Protein AF-A0A1G0FG51-F1 (afdb_monomer)

Mean predicted aligned error: 13.26 Å

Structure (mmCIF, N/CA/C/O backbone):
data_AF-A0A1G0FG51-F1
#
_entry.id   AF-A0A1G0FG51-F1
#
loop_
_atom_site.group_PDB
_atom_site.id
_atom_site.type_symbol
_atom_site.label_atom_id
_atom_site.label_alt_id
_atom_site.label_comp_id
_atom_site.label_asym_id
_atom_site.label_entity_id
_atom_site.label_seq_id
_atom_site.pdbx_PDB_ins_code
_atom_site.Cartn_x
_atom_site.Cartn_y
_atom_site.Cartn_z
_atom_site.occupancy
_atom_site.B_iso_or_equiv
_atom_site.auth_seq_id
_atom_site.auth_comp_id
_atom_site.auth_asym_id
_atom_site.auth_atom_id
_atom_site.pdbx_PDB_model_num
ATOM 1 N N . MET A 1 1 ? -43.368 12.945 64.944 1.00 67.56 1 MET A N 1
ATOM 2 C CA . MET A 1 1 ? -42.843 14.018 64.067 1.00 67.56 1 MET A CA 1
ATOM 3 C C . MET A 1 1 ? -41.364 13.856 63.717 1.00 67.56 1 MET A C 1
ATOM 5 O O . MET A 1 1 ? -41.070 13.795 62.534 1.00 67.56 1 MET A O 1
ATOM 9 N N . LEU A 1 2 ? -40.430 13.750 64.673 1.00 75.81 2 LEU A N 1
ATOM 10 C CA . LEU A 1 2 ? -38.983 13.704 64.367 1.00 75.81 2 LEU A CA 1
ATOM 11 C C . LEU A 1 2 ? -38.540 12.428 63.614 1.00 75.81 2 LEU A C 1
ATOM 13 O O . LEU A 1 2 ? -37.833 12.517 62.616 1.00 75.81 2 LEU A O 1
ATOM 17 N N . LEU A 1 3 ? -39.034 11.257 64.034 1.00 77.62 3 LEU A N 1
ATOM 18 C CA . LEU A 1 3 ? -38.736 9.967 63.392 1.00 77.62 3 LEU A CA 1
ATOM 19 C C . LEU A 1 3 ? -39.340 9.852 61.980 1.00 77.62 3 LEU A C 1
ATOM 21 O O . LEU A 1 3 ? -38.734 9.292 61.075 1.00 77.62 3 LEU A O 1
ATOM 25 N N . GLU A 1 4 ? -40.518 10.438 61.782 1.00 81.19 4 GLU A N 1
ATOM 26 C CA . GLU A 1 4 ? -41.213 10.450 60.493 1.00 81.19 4 GLU A CA 1
ATOM 27 C C . GLU A 1 4 ? -40.501 11.347 59.470 1.00 81.19 4 GLU A C 1
ATOM 29 O O . GLU A 1 4 ? -40.389 10.989 58.300 1.00 81.19 4 GLU A O 1
ATOM 34 N N . ASN A 1 5 ? -39.950 12.481 59.915 1.00 79.12 5 ASN A N 1
ATOM 35 C CA . ASN A 1 5 ? -39.127 13.345 59.067 1.00 79.12 5 ASN A CA 1
ATOM 36 C C . ASN A 1 5 ? -37.790 12.687 58.702 1.00 79.12 5 ASN A C 1
ATOM 38 O O . ASN A 1 5 ? -37.367 12.758 57.552 1.00 79.12 5 ASN A O 1
ATOM 42 N N . PHE A 1 6 ? -37.149 12.004 59.654 1.00 80.00 6 PHE A N 1
ATOM 43 C CA . PHE A 1 6 ? -35.914 11.259 59.400 1.00 80.00 6 PHE A CA 1
ATOM 44 C C . PHE A 1 6 ? -36.134 10.103 58.410 1.00 80.00 6 PHE A C 1
ATOM 46 O O . PHE A 1 6 ? -35.362 9.944 57.467 1.00 80.00 6 PHE A O 1
ATOM 53 N N . SER A 1 7 ? -37.237 9.361 58.560 1.00 85.19 7 SER A N 1
ATOM 54 C CA . SER A 1 7 ? -37.618 8.291 57.631 1.00 85.19 7 SER A CA 1
ATOM 55 C C . SER A 1 7 ? -37.873 8.816 56.215 1.00 85.19 7 SER A C 1
ATOM 57 O O . SER A 1 7 ? -37.385 8.223 55.261 1.00 85.19 7 SER A O 1
ATOM 59 N N . LYS A 1 8 ? -38.569 9.953 56.062 1.00 85.19 8 LYS A N 1
ATOM 60 C CA . LYS A 1 8 ? -38.773 10.599 54.749 1.00 85.19 8 LYS A CA 1
ATOM 61 C C . LYS A 1 8 ? -37.457 11.050 54.110 1.00 85.19 8 LYS A C 1
ATOM 63 O O . LYS A 1 8 ? -37.312 10.996 52.891 1.00 85.19 8 LYS A O 1
ATOM 68 N N . HIS A 1 9 ? -36.497 11.500 54.918 1.00 82.06 9 HIS A N 1
ATOM 69 C CA . HIS A 1 9 ? -35.194 11.937 54.421 1.00 82.06 9 HIS A CA 1
ATOM 70 C C . HIS A 1 9 ? -34.330 10.761 53.945 1.00 82.06 9 HIS A C 1
ATOM 72 O O . HIS A 1 9 ? -33.711 10.857 52.887 1.00 82.06 9 HIS A O 1
ATOM 78 N N . LEU A 1 10 ? -34.344 9.634 54.668 1.00 85.56 10 LEU A N 1
ATOM 79 C CA . LEU A 1 10 ? -33.695 8.390 54.239 1.00 85.56 10 LEU A CA 1
ATOM 80 C C . LEU A 1 10 ? -34.314 7.825 52.955 1.00 85.56 10 LEU A C 1
ATOM 82 O O . LEU A 1 10 ? -33.571 7.432 52.058 1.00 85.56 10 LEU A O 1
ATOM 86 N N . ASP A 1 11 ? -35.642 7.852 52.828 1.00 88.62 11 ASP A N 1
ATOM 87 C CA . ASP A 1 11 ? -36.337 7.420 51.607 1.00 88.62 11 ASP A CA 1
ATOM 88 C C . ASP A 1 11 ? -35.970 8.298 50.402 1.00 88.62 11 ASP A C 1
ATOM 90 O O . ASP A 1 11 ? -35.662 7.799 49.319 1.00 88.62 11 ASP A O 1
ATOM 94 N N . SER A 1 12 ? -35.926 9.620 50.599 1.00 87.94 12 SER A N 1
ATOM 95 C CA . SER A 1 12 ? -35.500 10.579 49.573 1.00 87.94 12 SER A CA 1
ATOM 96 C C . SER A 1 12 ? -34.042 10.364 49.153 1.00 87.94 12 SER A C 1
ATOM 98 O O . SER A 1 12 ? -33.724 10.339 47.962 1.00 87.94 12 SER A O 1
ATOM 100 N N . MET A 1 13 ? -33.145 10.138 50.118 1.00 87.00 13 MET A N 1
ATOM 101 C CA . MET A 1 13 ? -31.733 9.875 49.848 1.00 87.00 13 MET A CA 1
ATOM 102 C C . MET A 1 13 ? -31.537 8.540 49.118 1.00 87.00 13 MET A C 1
ATOM 104 O O . MET A 1 13 ? -30.778 8.493 48.152 1.00 87.00 13 MET A O 1
ATOM 108 N N . GLY A 1 14 ? -32.263 7.487 49.509 1.00 87.94 14 GLY A N 1
ATOM 109 C CA . GLY A 1 14 ? -32.263 6.193 48.822 1.00 87.94 14 GLY A CA 1
ATOM 110 C C . GLY A 1 14 ? -32.804 6.282 47.392 1.00 87.94 14 GLY A C 1
ATOM 111 O O . GLY A 1 14 ? -32.204 5.734 46.465 1.00 87.94 14 GLY A O 1
ATOM 112 N N . GLY A 1 15 ? -33.881 7.045 47.185 1.00 90.12 15 GLY A N 1
ATOM 113 C CA . GLY A 1 15 ? -34.432 7.336 45.860 1.00 90.12 15 GLY A CA 1
ATOM 114 C C . GLY A 1 15 ? -33.445 8.084 44.961 1.00 90.12 15 GLY A C 1
ATOM 115 O O . GLY A 1 15 ? -33.228 7.683 43.815 1.00 90.12 15 GLY A O 1
ATOM 116 N N . ASN A 1 16 ? -32.783 9.114 45.494 1.00 88.31 16 ASN A N 1
ATOM 117 C CA . ASN A 1 16 ? -31.764 9.875 44.770 1.00 88.31 16 ASN A CA 1
ATOM 118 C C . ASN A 1 16 ? -30.522 9.034 44.445 1.00 88.31 16 ASN A C 1
ATOM 120 O O . ASN A 1 16 ? -30.003 9.132 43.335 1.00 88.31 16 ASN A O 1
ATOM 124 N N . TYR A 1 17 ? -30.066 8.177 45.361 1.00 89.06 17 TYR A N 1
ATOM 125 C CA . TYR A 1 17 ? -28.926 7.286 45.115 1.00 89.06 17 TYR A CA 1
ATOM 126 C C . TYR A 1 17 ? -29.239 6.255 44.022 1.00 89.06 17 TYR A C 1
ATOM 128 O O . TYR A 1 17 ? -28.413 5.995 43.151 1.00 89.06 17 TYR A O 1
ATOM 136 N N . ASN A 1 18 ? -30.462 5.716 44.013 1.00 91.25 18 ASN A N 1
ATOM 137 C CA . ASN A 1 18 ? -30.928 4.804 42.969 1.00 91.25 18 ASN A CA 1
ATOM 138 C C . ASN A 1 18 ? -31.048 5.517 41.608 1.00 91.25 18 ASN A C 1
ATOM 140 O O . ASN A 1 18 ? -30.648 4.980 40.576 1.00 91.25 18 ASN A O 1
ATOM 144 N N . ALA A 1 19 ? -31.540 6.760 41.595 1.00 92.31 19 ALA A N 1
ATOM 145 C CA . ALA A 1 19 ? -31.578 7.579 40.386 1.00 92.31 19 ALA A CA 1
ATOM 146 C C . ALA A 1 19 ? -30.167 7.884 39.848 1.00 92.31 19 ALA A C 1
ATOM 148 O O . ALA A 1 19 ? -29.950 7.809 38.636 1.00 92.31 19 ALA A O 1
ATOM 149 N N . LEU A 1 20 ? -29.208 8.170 40.735 1.00 93.56 20 LEU A N 1
ATOM 150 C CA . LEU A 1 20 ? -27.807 8.394 40.379 1.00 93.56 20 LEU A CA 1
ATOM 151 C C . LEU A 1 20 ? -27.165 7.129 39.798 1.00 93.56 20 LEU A C 1
ATOM 153 O O . LEU A 1 20 ? -26.598 7.193 38.712 1.00 93.56 20 LEU A O 1
ATOM 157 N N . MET A 1 21 ? -27.343 5.973 40.445 1.00 93.88 21 MET A N 1
ATOM 158 C CA . MET A 1 21 ? -26.841 4.689 39.940 1.00 93.88 21 MET A CA 1
ATOM 159 C C . MET A 1 21 ? -27.402 4.348 38.560 1.00 93.88 21 MET A C 1
ATOM 161 O O . MET A 1 21 ? -26.644 4.021 37.652 1.00 93.88 21 MET A O 1
ATOM 165 N N . LYS A 1 22 ? -28.714 4.515 38.351 1.00 94.19 22 LYS A N 1
ATOM 166 C CA . LYS A 1 22 ? -29.336 4.302 37.033 1.00 94.19 22 LYS A CA 1
ATOM 167 C C . LYS A 1 22 ? -28.801 5.251 35.966 1.00 94.19 22 LYS A C 1
ATOM 169 O O . LYS A 1 22 ? -28.745 4.897 34.789 1.00 94.19 22 LYS A O 1
ATOM 174 N 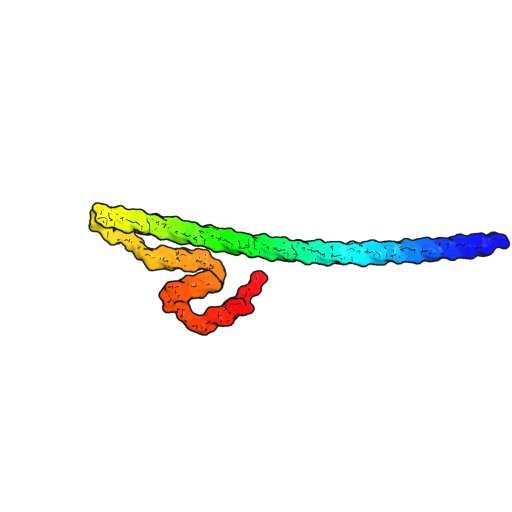N . ARG A 1 23 ? -28.463 6.485 36.342 1.00 93.38 23 ARG A N 1
ATOM 175 C CA . ARG A 1 23 ? -27.869 7.461 35.425 1.00 93.38 23 ARG A CA 1
ATOM 176 C C . ARG A 1 23 ? -26.442 7.062 35.056 1.00 93.38 23 ARG A C 1
ATOM 178 O O . ARG A 1 23 ? -26.095 7.126 33.881 1.00 93.38 23 ARG A O 1
ATOM 185 N N . ASP A 1 24 ? -25.646 6.642 36.031 1.00 90.38 24 ASP A N 1
ATOM 186 C CA . ASP A 1 24 ? -24.258 6.238 35.810 1.00 90.38 24 ASP A CA 1
ATOM 187 C C . ASP A 1 24 ? -24.189 4.946 34.978 1.00 90.38 24 ASP A C 1
ATOM 189 O O . ASP A 1 24 ? -23.407 4.868 34.035 1.00 90.38 24 ASP A O 1
ATOM 193 N N . GLU A 1 25 ? -25.093 3.989 35.213 1.00 94.12 25 GLU A N 1
ATOM 194 C CA . GLU A 1 25 ? -25.247 2.786 34.384 1.00 94.12 25 GLU A CA 1
ATOM 195 C C . GLU A 1 25 ? -25.568 3.141 32.922 1.00 94.12 25 GLU A C 1
ATOM 197 O O . GLU A 1 25 ? -24.916 2.654 31.996 1.00 94.12 25 GLU A O 1
ATOM 202 N N . LYS A 1 26 ? -26.514 4.063 32.697 1.00 94.31 26 LYS A N 1
ATOM 203 C CA . LYS A 1 26 ? -26.835 4.562 31.349 1.00 94.31 26 LYS A CA 1
ATOM 204 C C . LYS A 1 26 ? -25.655 5.275 30.694 1.00 94.31 26 LYS A C 1
ATOM 206 O O . LYS A 1 26 ? -25.449 5.116 29.493 1.00 94.31 26 LYS A O 1
ATOM 211 N N . MET A 1 27 ? -24.890 6.057 31.456 1.00 95.12 27 MET A N 1
ATOM 212 C CA . MET A 1 27 ? -23.708 6.748 30.942 1.00 95.12 27 MET A CA 1
ATOM 213 C C . MET A 1 27 ? -22.632 5.745 30.517 1.00 95.12 27 MET A C 1
ATOM 215 O O . MET A 1 27 ? -22.094 5.870 29.420 1.00 95.12 27 MET A O 1
ATOM 219 N N . LEU A 1 28 ? -22.353 4.731 31.339 1.00 95.25 28 LEU A N 1
ATOM 220 C CA . LEU A 1 28 ? -21.379 3.685 31.024 1.00 95.25 28 LEU A CA 1
ATOM 221 C C . LEU A 1 28 ? -21.804 2.860 29.806 1.00 95.25 28 LEU A C 1
ATOM 223 O O . LEU A 1 28 ? -20.981 2.604 28.927 1.00 95.25 28 LEU A O 1
ATOM 227 N N . ALA A 1 29 ? -23.088 2.509 29.703 1.00 95.31 29 ALA A N 1
ATOM 228 C CA . ALA A 1 29 ? -23.628 1.829 28.529 1.00 95.31 29 ALA A CA 1
ATOM 229 C C . ALA A 1 29 ? -23.478 2.685 27.258 1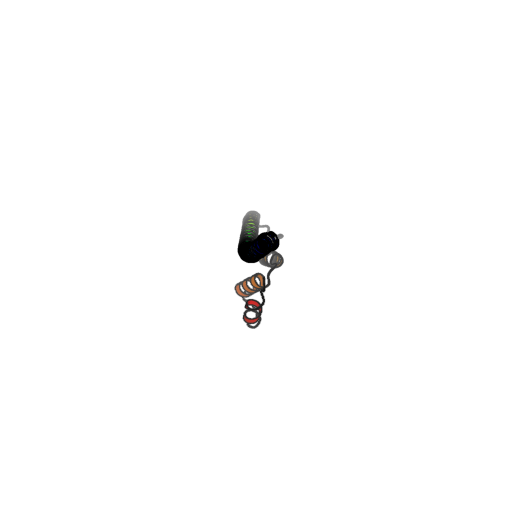.00 95.31 29 ALA A C 1
ATOM 231 O O . ALA A 1 29 ? -23.049 2.192 26.214 1.00 95.31 29 ALA A O 1
ATOM 232 N N . HIS A 1 30 ? -23.769 3.985 27.350 1.00 95.12 30 HIS A N 1
ATOM 233 C CA . HIS A 1 30 ? -23.614 4.908 26.229 1.00 95.12 30 HIS A CA 1
ATOM 234 C C . HIS A 1 30 ? -22.146 5.115 25.831 1.00 95.12 30 HIS A C 1
ATOM 236 O O . HIS A 1 30 ? -21.827 5.142 24.641 1.00 95.12 30 HIS A O 1
ATOM 242 N N . LEU A 1 31 ? -21.242 5.200 26.809 1.00 94.19 31 LEU A N 1
ATOM 243 C CA . LEU A 1 31 ? -19.805 5.307 26.575 1.00 94.19 31 LEU A CA 1
ATOM 244 C C . LEU A 1 31 ? -19.261 4.041 25.904 1.00 94.19 31 LEU A C 1
ATOM 246 O O . LEU A 1 31 ? -18.509 4.135 24.937 1.00 94.19 31 LEU A O 1
ATOM 250 N N . SER A 1 32 ? -19.683 2.863 26.372 1.00 94.38 32 SER A N 1
ATOM 251 C CA . SER A 1 32 ? -19.320 1.577 25.772 1.00 94.38 32 SER A CA 1
ATOM 252 C C . SER A 1 32 ? -19.809 1.476 24.325 1.00 94.38 32 SER A C 1
ATOM 254 O O . SER A 1 32 ? -19.020 1.162 23.435 1.00 94.38 32 SER A O 1
ATOM 256 N N . SER A 1 33 ? -21.071 1.836 24.067 1.00 95.44 33 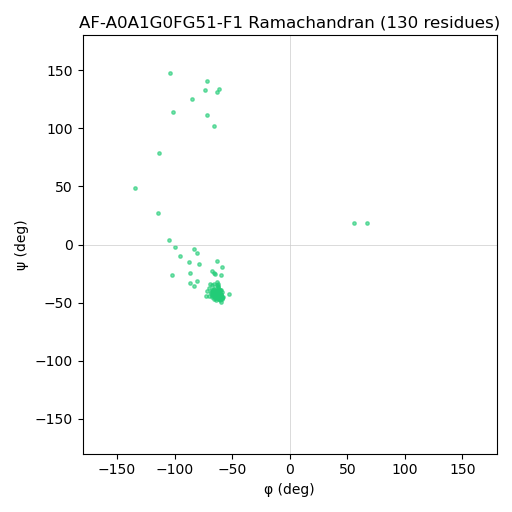SER A N 1
ATOM 257 C CA . SER A 1 33 ? -21.629 1.859 22.712 1.00 95.44 33 SER A CA 1
ATOM 258 C C . SER A 1 33 ? -20.873 2.824 21.800 1.00 95.44 33 SER A C 1
ATOM 260 O O . SER A 1 33 ? -20.537 2.463 20.678 1.00 95.44 33 SER A O 1
ATOM 262 N N . THR A 1 34 ? -20.580 4.033 22.278 1.00 93.62 34 THR A N 1
ATOM 263 C CA . THR A 1 34 ? -19.840 5.039 21.504 1.00 93.62 34 THR A CA 1
ATOM 264 C C . THR A 1 34 ? -18.420 4.568 21.197 1.00 93.62 34 THR A C 1
ATOM 266 O O . THR A 1 34 ? -17.957 4.711 20.070 1.00 93.62 34 THR A O 1
ATOM 269 N N . SER A 1 35 ? -17.742 3.954 22.171 1.00 93.00 35 SER A N 1
ATOM 270 C CA . SER A 1 35 ? -16.404 3.378 21.994 1.00 93.00 35 SER A CA 1
ATOM 271 C C . SER A 1 35 ? -16.390 2.257 20.949 1.00 93.00 35 SER A C 1
ATOM 273 O O . SER A 1 35 ? -15.489 2.193 20.108 1.00 93.00 35 SER A O 1
ATOM 275 N N . HIS A 1 36 ? -17.420 1.406 20.947 1.00 95.19 36 HIS A N 1
ATOM 276 C CA . HIS A 1 36 ? -17.563 0.343 19.957 1.00 95.19 36 HIS A CA 1
ATOM 277 C C . HIS A 1 36 ? -17.778 0.903 18.546 1.00 95.19 36 HIS A C 1
ATOM 279 O O . HIS A 1 36 ? -17.072 0.509 17.619 1.00 95.19 36 HIS A O 1
ATOM 285 N N . THR A 1 37 ? -18.681 1.877 18.394 1.00 94.50 37 THR A N 1
ATOM 286 C CA . THR A 1 37 ? -18.904 2.566 17.115 1.00 94.50 37 THR A CA 1
ATOM 287 C C . THR A 1 37 ? -17.628 3.234 16.613 1.00 94.50 37 THR A C 1
ATOM 289 O O . THR A 1 37 ? -17.275 3.089 15.446 1.00 94.50 37 THR A O 1
ATOM 292 N N . LEU A 1 38 ? -16.900 3.925 17.494 1.00 93.00 38 LEU A N 1
ATOM 293 C CA . LEU A 1 38 ? -15.657 4.594 17.130 1.00 93.00 38 LEU A CA 1
ATOM 294 C C . LEU A 1 38 ? -14.580 3.591 16.688 1.00 93.00 38 LEU A C 1
ATOM 296 O O . LEU A 1 38 ? -13.893 3.833 15.701 1.00 93.00 38 LEU A O 1
ATOM 300 N N . SER A 1 39 ? -14.464 2.447 17.370 1.00 93.00 39 SER A N 1
ATOM 301 C CA . SER A 1 39 ? -13.542 1.377 16.964 1.00 93.00 39 SER A CA 1
ATOM 302 C C . SER A 1 39 ? -13.893 0.807 15.591 1.00 93.00 39 SER A C 1
ATOM 304 O O . SER A 1 39 ? -12.996 0.617 14.776 1.00 93.00 39 SER A O 1
ATOM 306 N N . ALA A 1 40 ? -15.179 0.578 15.310 1.00 93.94 40 ALA A N 1
ATOM 307 C CA . ALA A 1 40 ? -15.624 0.110 13.999 1.00 93.94 40 ALA A CA 1
ATOM 308 C C . ALA A 1 40 ? -15.275 1.121 12.895 1.00 93.94 40 ALA A C 1
ATOM 310 O O . ALA A 1 40 ? -14.650 0.759 11.903 1.00 93.94 40 ALA A O 1
ATOM 311 N N . MET A 1 41 ? -15.566 2.407 13.121 1.00 92.81 41 MET A N 1
ATOM 312 C CA . MET A 1 41 ? -15.206 3.472 12.180 1.00 92.81 41 MET A CA 1
ATOM 313 C C . MET A 1 41 ? -13.694 3.556 11.946 1.00 92.81 41 MET A C 1
ATOM 315 O O . MET A 1 41 ? -13.261 3.767 10.816 1.00 92.81 41 MET A O 1
ATOM 319 N N . PHE A 1 42 ? -12.874 3.380 12.987 1.00 90.06 42 PHE A N 1
ATOM 320 C CA . PHE A 1 42 ? -11.421 3.357 12.823 1.00 90.06 42 PHE A CA 1
ATOM 321 C C . PHE A 1 42 ? -10.945 2.166 11.995 1.00 90.06 42 PHE A C 1
ATOM 323 O O . PHE A 1 42 ? -10.066 2.345 11.155 1.00 90.06 42 PHE A O 1
ATOM 330 N N . MET A 1 43 ? -11.525 0.981 12.193 1.00 90.94 43 MET A N 1
ATOM 331 C CA . MET A 1 43 ? -11.185 -0.198 11.394 1.00 90.94 43 MET A CA 1
ATOM 332 C C . MET A 1 43 ? -11.552 -0.005 9.918 1.00 90.94 43 MET A C 1
ATOM 334 O O . MET A 1 43 ? -10.727 -0.288 9.052 1.00 90.94 43 MET A O 1
ATOM 338 N N . ASP A 1 44 ? -12.722 0.568 9.626 1.00 88.19 44 ASP A N 1
ATOM 339 C CA . ASP A 1 44 ? -13.149 0.862 8.251 1.00 88.19 44 ASP A CA 1
ATOM 340 C C . ASP A 1 44 ? -12.221 1.875 7.559 1.00 88.19 44 ASP A C 1
ATOM 342 O O . ASP A 1 44 ? -11.850 1.716 6.390 1.00 88.19 44 ASP A O 1
ATOM 346 N N . VAL A 1 45 ? -11.804 2.917 8.286 1.00 90.50 45 VAL A N 1
ATOM 347 C CA . VAL A 1 45 ? -10.864 3.921 7.770 1.00 90.50 45 VAL A CA 1
ATOM 348 C C . VAL A 1 45 ? -9.479 3.313 7.544 1.00 90.50 45 VAL A C 1
ATOM 350 O O . VAL A 1 45 ? -8.880 3.558 6.497 1.00 90.50 45 VAL A O 1
ATOM 353 N N . LEU A 1 46 ? -8.975 2.502 8.479 1.00 86.00 46 LEU A N 1
ATOM 354 C CA . LEU A 1 46 ? -7.681 1.826 8.338 1.00 86.00 46 LEU A CA 1
ATOM 355 C C . LEU A 1 46 ? -7.662 0.901 7.119 1.00 86.00 46 LEU A C 1
ATOM 357 O O . LEU A 1 46 ? -6.731 0.979 6.318 1.00 86.00 46 LEU A O 1
ATOM 361 N N . ALA A 1 47 ? -8.711 0.096 6.935 1.00 81.00 47 ALA A N 1
ATOM 362 C CA . ALA A 1 47 ? -8.854 -0.758 5.761 1.00 81.00 47 ALA A CA 1
ATOM 363 C C . ALA A 1 47 ? -8.866 0.071 4.464 1.00 81.00 47 ALA A C 1
ATOM 365 O O . ALA A 1 47 ? -8.161 -0.244 3.507 1.00 81.00 47 ALA A O 1
ATOM 366 N N . SER A 1 48 ? -9.605 1.184 4.447 1.00 86.81 48 SER A N 1
ATOM 367 C CA . SER A 1 48 ? -9.676 2.077 3.282 1.00 86.81 48 SER A CA 1
ATOM 368 C C . SER A 1 48 ? -8.313 2.676 2.912 1.00 86.81 48 SER A C 1
ATOM 370 O O . SER A 1 48 ? -7.951 2.714 1.735 1.00 86.81 48 SER A O 1
ATOM 372 N N . ILE A 1 49 ? -7.533 3.111 3.907 1.00 87.06 49 ILE A N 1
ATOM 373 C CA . ILE A 1 49 ? -6.177 3.642 3.700 1.00 87.06 49 ILE A CA 1
ATOM 374 C C . ILE A 1 49 ? -5.244 2.547 3.171 1.00 87.06 49 ILE A C 1
ATOM 376 O O . ILE A 1 49 ? -4.451 2.809 2.267 1.00 87.06 49 ILE A O 1
ATOM 380 N N . GLN A 1 50 ? -5.354 1.318 3.681 1.00 78.00 50 GLN A N 1
ATOM 381 C CA . GLN A 1 50 ? -4.548 0.192 3.206 1.00 78.00 50 GLN A CA 1
ATOM 382 C C . GLN A 1 50 ? -4.823 -0.108 1.724 1.00 78.00 50 GLN A C 1
ATOM 384 O O . GLN A 1 50 ? -3.880 -0.223 0.941 1.00 78.00 50 GLN A O 1
ATOM 389 N N . PHE A 1 51 ? -6.093 -0.149 1.301 1.00 78.44 51 PHE A N 1
ATOM 390 C CA . PHE A 1 51 ? -6.445 -0.318 -0.116 1.00 78.44 51 PHE A CA 1
ATOM 391 C C . PHE A 1 51 ? -5.902 0.813 -0.994 1.00 78.44 51 PHE A C 1
ATOM 393 O O . PHE A 1 51 ? -5.441 0.577 -2.118 1.00 78.44 51 PHE A O 1
ATOM 400 N N . GLN A 1 52 ? -5.937 2.044 -0.485 1.00 88.50 52 GLN A N 1
ATOM 401 C CA . GLN A 1 52 ? -5.382 3.191 -1.190 1.00 88.50 52 GLN A CA 1
ATOM 402 C C . GLN A 1 52 ? -3.865 3.063 -1.364 1.00 88.50 52 GLN A C 1
ATOM 404 O O . GLN A 1 52 ? -3.358 3.329 -2.454 1.00 88.50 52 GLN A O 1
ATOM 409 N N . ASP A 1 53 ? -3.145 2.634 -0.328 1.00 87.31 53 ASP A N 1
ATOM 410 C CA . ASP A 1 53 ? -1.696 2.458 -0.408 1.00 87.31 53 ASP A CA 1
ATOM 411 C C . ASP A 1 53 ? -1.311 1.340 -1.384 1.00 87.31 53 ASP A C 1
ATOM 413 O O . ASP A 1 53 ? -0.439 1.545 -2.226 1.00 87.31 53 ASP A O 1
ATOM 417 N N . VAL A 1 54 ? -2.030 0.213 -1.376 1.00 82.56 54 VAL A N 1
ATOM 418 C CA . VAL A 1 54 ? -1.839 -0.860 -2.369 1.00 82.56 54 VAL A CA 1
ATOM 419 C C . VAL A 1 54 ? -2.036 -0.329 -3.790 1.00 82.56 54 VAL A C 1
ATOM 421 O O . VAL A 1 54 ? -1.210 -0.573 -4.670 1.00 82.56 54 VAL A O 1
ATOM 424 N N . THR A 1 55 ? -3.090 0.457 -4.017 1.00 82.00 55 THR A N 1
ATOM 425 C CA . THR A 1 55 ? -3.356 1.058 -5.332 1.00 82.00 55 THR A CA 1
ATOM 426 C C . THR A 1 55 ? -2.236 2.020 -5.743 1.00 82.00 55 THR A C 1
ATOM 428 O O . THR A 1 55 ? -1.778 1.987 -6.886 1.00 82.00 55 THR A O 1
ATOM 431 N N . ARG A 1 56 ? -1.745 2.851 -4.812 1.00 90.06 56 ARG A N 1
ATOM 432 C CA . ARG A 1 56 ? -0.610 3.757 -5.044 1.00 90.06 56 ARG A CA 1
ATOM 433 C C . ARG A 1 56 ? 0.646 2.980 -5.441 1.00 90.06 56 ARG A C 1
ATOM 435 O O . ARG A 1 56 ? 1.254 3.308 -6.457 1.00 90.06 56 ARG A O 1
ATOM 442 N N . GLN A 1 57 ? 0.999 1.940 -4.688 1.00 84.94 57 GLN A N 1
ATOM 443 C CA . GLN A 1 57 ? 2.167 1.100 -4.968 1.00 84.94 57 GLN A CA 1
ATOM 444 C C . GLN A 1 57 ? 2.069 0.431 -6.348 1.00 84.94 57 GLN A C 1
ATOM 446 O O . GLN A 1 57 ? 3.037 0.435 -7.109 1.00 84.94 57 GLN A O 1
ATOM 451 N N . GLN A 1 58 ? 0.892 -0.089 -6.716 1.00 82.81 58 GLN A N 1
ATOM 452 C CA . GLN A 1 58 ? 0.662 -0.675 -8.041 1.00 82.81 58 GLN A CA 1
ATOM 453 C C . GLN A 1 58 ? 0.856 0.354 -9.164 1.00 82.81 58 GLN A C 1
ATOM 455 O O . GLN A 1 58 ? 1.515 0.069 -10.164 1.00 82.81 58 GLN A O 1
ATOM 460 N N . VAL A 1 59 ? 0.332 1.569 -8.992 1.00 86.88 59 VAL A N 1
ATOM 461 C CA . VAL A 1 59 ? 0.484 2.662 -9.963 1.00 86.88 59 VAL A CA 1
ATOM 462 C C . VAL A 1 59 ? 1.947 3.098 -10.102 1.00 86.88 59 VAL A C 1
ATOM 464 O O . VAL A 1 59 ? 2.420 3.309 -11.221 1.00 86.88 59 VAL A O 1
ATOM 467 N N . GLU A 1 60 ? 2.686 3.208 -8.999 1.00 88.81 60 GLU A N 1
ATOM 468 C CA . GLU A 1 60 ? 4.125 3.508 -9.013 1.00 88.81 60 GLU A CA 1
ATOM 469 C C . GLU A 1 60 ? 4.920 2.412 -9.732 1.00 88.81 60 GLU A C 1
ATOM 471 O O . GLU A 1 60 ? 5.804 2.700 -10.541 1.00 88.81 60 GLU A O 1
ATOM 476 N N . GLN A 1 61 ? 4.575 1.145 -9.506 1.00 84.44 61 GLN A N 1
ATOM 477 C CA . GLN A 1 61 ? 5.222 0.027 -10.178 1.00 84.44 61 GLN A CA 1
ATOM 478 C C . GLN A 1 61 ? 4.998 0.045 -11.695 1.00 84.44 61 GLN A C 1
ATOM 480 O O . GLN A 1 61 ? 5.953 -0.136 -12.456 1.00 84.44 61 GLN A O 1
ATOM 485 N N . VAL A 1 62 ? 3.768 0.312 -12.143 1.00 85.88 62 VAL A N 1
ATOM 486 C CA . VAL A 1 62 ? 3.450 0.440 -13.574 1.00 85.88 62 VAL A CA 1
ATOM 487 C C . VAL A 1 62 ? 4.217 1.606 -14.198 1.00 85.88 62 VAL A C 1
ATOM 489 O O . VAL A 1 62 ? 4.819 1.441 -15.258 1.00 85.88 62 VAL A O 1
ATOM 492 N N . GLN A 1 63 ? 4.269 2.763 -13.536 1.00 88.19 63 GLN A N 1
ATOM 493 C CA . GLN A 1 63 ? 5.042 3.913 -14.022 1.00 88.19 63 GLN A CA 1
ATOM 494 C C . GLN A 1 63 ? 6.535 3.590 -14.162 1.00 88.19 63 GLN A C 1
ATOM 496 O O . GLN A 1 63 ? 7.151 3.915 -15.180 1.00 88.19 63 GLN A O 1
ATOM 501 N N . ASN A 1 64 ? 7.111 2.902 -13.175 1.00 87.19 64 ASN A N 1
ATOM 502 C CA . ASN A 1 64 ? 8.509 2.481 -13.212 1.00 87.19 64 ASN A CA 1
ATOM 503 C C . ASN A 1 64 ? 8.783 1.499 -14.360 1.00 87.19 64 ASN A C 1
ATOM 505 O O . ASN A 1 64 ? 9.802 1.621 -15.043 1.00 87.19 64 ASN A O 1
ATOM 509 N N . ALA A 1 65 ? 7.876 0.551 -14.608 1.00 84.25 65 ALA A N 1
ATOM 510 C CA . ALA A 1 65 ? 7.979 -0.374 -15.733 1.00 84.25 65 ALA A CA 1
ATOM 511 C C . ALA A 1 65 ? 7.916 0.357 -17.086 1.00 84.25 65 ALA A C 1
ATOM 513 O O . ALA A 1 65 ? 8.752 0.107 -17.954 1.00 84.25 65 ALA A O 1
ATOM 514 N N . LEU A 1 66 ? 6.983 1.304 -17.245 1.00 87.69 66 LEU A N 1
ATOM 515 C CA . LEU A 1 66 ? 6.858 2.114 -18.463 1.00 87.69 66 LEU A CA 1
ATOM 516 C C . LEU A 1 66 ? 8.099 2.976 -18.713 1.00 87.69 66 LEU A C 1
ATOM 518 O O . LEU A 1 66 ? 8.607 3.006 -19.829 1.00 87.69 66 LEU A O 1
ATOM 522 N N . THR A 1 67 ? 8.634 3.610 -17.669 1.00 89.88 67 THR A N 1
ATOM 523 C CA . THR A 1 67 ? 9.855 4.429 -17.761 1.00 89.88 67 THR A CA 1
ATOM 524 C C . THR A 1 67 ? 11.057 3.597 -18.211 1.00 89.88 67 THR A C 1
ATOM 526 O O . THR A 1 67 ? 11.861 4.030 -19.034 1.00 89.88 67 THR A O 1
ATOM 529 N N . ARG A 1 68 ? 11.177 2.365 -17.703 1.00 84.94 68 ARG A N 1
ATOM 530 C CA . ARG A 1 68 ? 12.234 1.428 -18.109 1.00 84.94 68 ARG A CA 1
ATOM 531 C C . ARG A 1 68 ? 12.081 0.985 -19.560 1.00 84.94 68 ARG A C 1
ATOM 533 O O . ARG A 1 68 ? 13.078 0.893 -20.271 1.00 84.94 68 ARG A O 1
ATOM 540 N N . LEU A 1 69 ? 10.850 0.715 -19.993 1.00 86.00 69 LEU A N 1
ATOM 541 C CA . LEU A 1 69 ? 10.569 0.335 -21.373 1.00 86.00 69 LEU A CA 1
ATOM 542 C C . LEU A 1 69 ? 10.924 1.468 -22.345 1.00 86.00 69 LEU A C 1
ATOM 544 O O . LEU A 1 69 ? 11.563 1.208 -23.362 1.00 86.00 69 LEU A O 1
ATOM 548 N N . ASP A 1 70 ? 10.570 2.708 -22.007 1.00 88.50 70 ASP A N 1
ATOM 549 C CA . ASP A 1 70 ? 10.907 3.895 -22.799 1.00 88.50 70 ASP A CA 1
ATOM 550 C C . ASP A 1 70 ? 12.429 4.076 -22.933 1.00 88.50 70 ASP A C 1
ATOM 552 O O . ASP A 1 70 ? 12.959 4.188 -24.040 1.00 88.50 70 ASP A O 1
ATOM 556 N N . ALA A 1 71 ? 13.163 3.970 -21.820 1.00 87.25 71 ALA A N 1
ATOM 557 C CA . ALA A 1 71 ? 14.624 4.018 -21.833 1.00 87.25 71 ALA A CA 1
ATOM 558 C C . ALA A 1 71 ? 15.240 2.916 -22.715 1.00 87.25 71 ALA A C 1
ATOM 560 O O . ALA A 1 71 ? 16.189 3.171 -23.461 1.00 87.25 71 ALA A O 1
ATOM 561 N N . HIS A 1 72 ? 14.687 1.700 -22.670 1.00 85.06 72 HIS A N 1
ATOM 562 C CA . HIS A 1 72 ? 15.147 0.590 -23.500 1.00 85.06 72 HIS A CA 1
ATOM 563 C C . HIS A 1 72 ? 14.871 0.823 -24.996 1.00 85.06 72 HIS A C 1
ATOM 565 O O . HIS A 1 72 ? 15.740 0.564 -25.830 1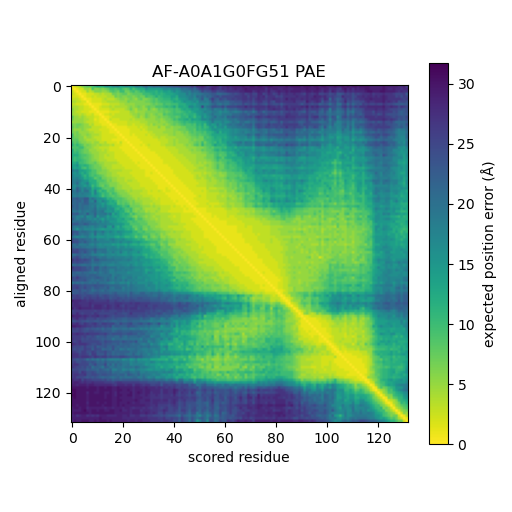.00 85.06 72 HIS A O 1
ATOM 571 N N . MET A 1 73 ? 13.705 1.372 -25.352 1.00 85.94 73 MET A N 1
ATOM 572 C CA . MET A 1 73 ? 13.405 1.769 -26.733 1.00 85.94 73 MET A CA 1
ATOM 573 C C . MET A 1 73 ? 14.361 2.862 -27.223 1.00 85.94 73 MET A C 1
ATOM 575 O O . MET A 1 73 ? 14.864 2.773 -28.343 1.00 85.94 73 MET A O 1
ATOM 579 N N . GLY A 1 74 ? 14.678 3.847 -26.378 1.00 87.06 74 GLY A N 1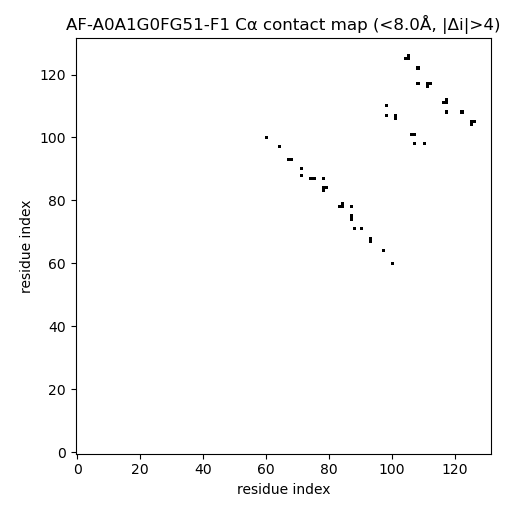
ATOM 580 C CA . GLY A 1 74 ? 15.672 4.879 -26.678 1.00 87.06 74 GLY A CA 1
ATOM 581 C C . GLY A 1 74 ? 17.060 4.297 -26.966 1.00 87.06 74 GLY A C 1
ATOM 582 O O . GLY A 1 74 ? 17.682 4.655 -27.967 1.00 87.06 74 GLY A O 1
ATOM 583 N N . GLN A 1 75 ? 17.514 3.340 -26.149 1.00 86.31 75 GLN A N 1
ATOM 584 C CA . GLN A 1 75 ? 18.762 2.609 -26.398 1.00 86.31 75 GLN A CA 1
ATOM 585 C C . GLN A 1 75 ? 18.714 1.864 -27.734 1.00 86.31 75 GLN A C 1
ATOM 587 O O . GLN A 1 75 ? 19.638 1.985 -28.531 1.00 86.31 75 GLN A O 1
ATOM 592 N N . MET A 1 76 ? 17.622 1.152 -28.025 1.00 84.19 76 MET A N 1
ATOM 593 C CA . MET A 1 76 ? 17.476 0.403 -29.275 1.00 84.19 76 MET A CA 1
ATOM 594 C C . MET A 1 76 ? 17.542 1.316 -30.509 1.00 84.19 76 MET A C 1
ATOM 596 O O . 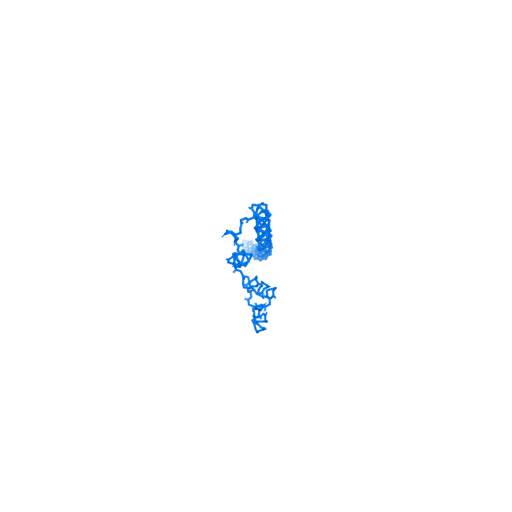MET A 1 76 ? 18.219 0.986 -31.484 1.00 84.19 76 MET A O 1
ATOM 600 N N . VAL A 1 77 ? 16.895 2.484 -30.462 1.00 88.00 77 VAL A N 1
ATOM 601 C CA . VAL A 1 77 ? 16.955 3.485 -31.541 1.00 88.00 77 VAL A CA 1
ATOM 602 C C . VAL A 1 77 ? 18.380 3.999 -31.743 1.00 88.00 77 VAL A C 1
ATOM 604 O O . VAL A 1 77 ? 18.833 4.117 -32.884 1.00 88.00 77 VAL A O 1
ATOM 607 N N . GLU A 1 78 ? 19.105 4.275 -30.660 1.00 86.88 78 GLU A N 1
ATOM 608 C CA . GLU A 1 78 ? 20.489 4.745 -30.740 1.00 86.88 78 GLU A CA 1
ATOM 609 C C . GLU A 1 78 ? 21.421 3.674 -31.317 1.00 86.88 78 GLU A C 1
ATOM 611 O O . GLU A 1 78 ? 22.237 3.963 -32.189 1.00 86.88 78 GLU A O 1
ATOM 616 N N . MET A 1 79 ? 21.229 2.414 -30.928 1.00 85.25 79 MET A N 1
ATOM 617 C CA . MET A 1 79 ? 21.963 1.274 -31.484 1.00 85.25 79 MET A CA 1
ATOM 618 C C . MET A 1 79 ? 21.705 1.093 -32.984 1.00 85.25 79 MET A C 1
ATOM 620 O O . MET A 1 79 ? 22.628 0.849 -33.763 1.00 85.25 79 MET A O 1
ATOM 624 N N . MET A 1 80 ? 20.456 1.269 -33.429 1.00 85.44 80 MET A N 1
ATOM 625 C CA . MET A 1 80 ? 20.126 1.237 -34.857 1.00 85.44 80 MET A CA 1
ATOM 626 C C . MET A 1 80 ? 20.807 2.369 -35.636 1.00 85.44 80 MET A C 1
ATOM 628 O O . MET A 1 80 ? 21.196 2.171 -36.789 1.00 85.44 80 MET A O 1
ATOM 632 N N . ARG A 1 81 ? 20.970 3.546 -35.019 1.00 88.62 81 ARG A N 1
ATOM 633 C CA . ARG A 1 81 ? 21.667 4.693 -35.620 1.00 88.62 81 ARG A CA 1
ATOM 634 C C . ARG A 1 81 ? 23.177 4.493 -35.686 1.00 88.62 81 ARG A C 1
ATOM 636 O O . ARG A 1 81 ? 23.771 4.778 -36.725 1.00 88.62 81 ARG A O 1
ATOM 643 N N . SER A 1 82 ? 23.785 3.996 -34.614 1.00 87.75 82 SER A N 1
ATOM 644 C CA . SER A 1 82 ? 25.232 3.785 -34.514 1.00 87.75 82 SER A CA 1
ATOM 645 C C . SER A 1 82 ? 25.718 2.521 -35.238 1.00 87.75 82 SER A C 1
ATOM 647 O O . SER A 1 82 ? 26.909 2.406 -35.518 1.00 87.75 82 SER A O 1
ATOM 649 N N . ARG A 1 83 ? 24.806 1.588 -35.570 1.00 84.12 83 ARG A N 1
ATOM 650 C CA . ARG A 1 83 ? 25.093 0.207 -36.024 1.00 84.12 83 ARG A CA 1
ATOM 651 C C . ARG A 1 83 ? 25.952 -0.593 -35.042 1.00 84.12 83 ARG A C 1
ATOM 653 O O . ARG A 1 83 ? 26.542 -1.603 -35.429 1.00 84.12 83 ARG A O 1
ATOM 660 N N . ASP A 1 84 ? 26.016 -0.158 -33.791 1.00 80.94 84 ASP A N 1
ATOM 661 C CA . ASP A 1 84 ? 26.723 -0.855 -32.732 1.00 80.94 84 ASP A CA 1
ATOM 662 C C . ASP A 1 84 ? 25.719 -1.618 -31.866 1.00 80.94 84 ASP A C 1
ATOM 664 O O . ASP A 1 84 ? 24.878 -1.029 -31.185 1.00 80.94 84 ASP A O 1
ATOM 668 N N . PHE A 1 85 ? 25.814 -2.947 -31.914 1.00 77.25 85 PHE A N 1
ATOM 669 C CA . PHE A 1 85 ? 24.933 -3.861 -31.189 1.00 77.25 85 PHE A CA 1
ATOM 670 C C . PHE A 1 85 ? 25.592 -4.510 -29.968 1.00 77.25 85 PHE A C 1
ATOM 672 O O . PHE A 1 85 ? 24.984 -5.359 -29.318 1.00 77.25 85 PHE A O 1
ATOM 679 N N . SER A 1 86 ? 26.828 -4.123 -29.649 1.00 75.31 86 SER A N 1
ATOM 680 C CA . SER A 1 86 ? 27.648 -4.795 -28.636 1.00 75.31 86 SER A CA 1
ATOM 681 C C . SER A 1 86 ? 27.104 -4.676 -27.204 1.00 75.31 86 SER A C 1
ATOM 683 O O . SER A 1 86 ? 27.343 -5.571 -26.399 1.00 75.31 86 SER A O 1
ATOM 685 N N . ASN A 1 87 ? 26.311 -3.638 -26.911 1.00 66.62 87 ASN A N 1
ATOM 686 C CA . ASN A 1 87 ? 25.761 -3.348 -25.579 1.00 66.62 87 ASN A CA 1
ATOM 687 C C . ASN A 1 87 ? 24.222 -3.460 -25.482 1.00 66.62 87 ASN A C 1
ATOM 689 O O . ASN A 1 87 ? 23.612 -2.796 -24.644 1.00 66.62 87 ASN A O 1
ATOM 693 N N . ALA A 1 88 ? 23.567 -4.282 -26.314 1.00 65.69 88 ALA A N 1
ATOM 694 C CA . ALA A 1 88 ? 22.119 -4.511 -26.190 1.00 65.69 88 ALA A CA 1
ATOM 695 C C . ALA A 1 88 ? 21.808 -5.229 -24.871 1.00 65.69 88 ALA A C 1
ATOM 697 O O . ALA A 1 88 ? 21.951 -6.448 -24.770 1.00 65.69 88 ALA A O 1
ATOM 698 N N . ALA A 1 89 ? 21.331 -4.488 -23.871 1.00 68.56 89 ALA A N 1
ATOM 699 C CA . ALA A 1 89 ? 20.677 -5.097 -22.723 1.00 68.56 89 ALA A CA 1
ATOM 700 C C . ALA A 1 89 ? 19.425 -5.843 -23.208 1.00 68.56 89 ALA A C 1
ATOM 702 O O . ALA A 1 89 ? 18.656 -5.312 -24.011 1.00 68.56 89 ALA A O 1
ATOM 703 N N . SER A 1 90 ? 19.210 -7.078 -22.753 1.00 78.56 90 SER A N 1
ATOM 704 C CA . SER A 1 90 ? 18.057 -7.851 -23.206 1.00 78.56 90 SER A CA 1
ATOM 705 C C . SER A 1 90 ? 16.776 -7.287 -22.597 1.00 78.56 90 SER A C 1
ATOM 707 O O . SER A 1 90 ? 16.724 -6.958 -21.409 1.00 78.56 90 SER A O 1
ATOM 709 N N . ILE A 1 91 ? 15.692 -7.241 -23.373 1.00 76.19 91 ILE A N 1
ATOM 710 C CA . ILE A 1 91 ? 14.366 -6.927 -22.823 1.00 76.19 9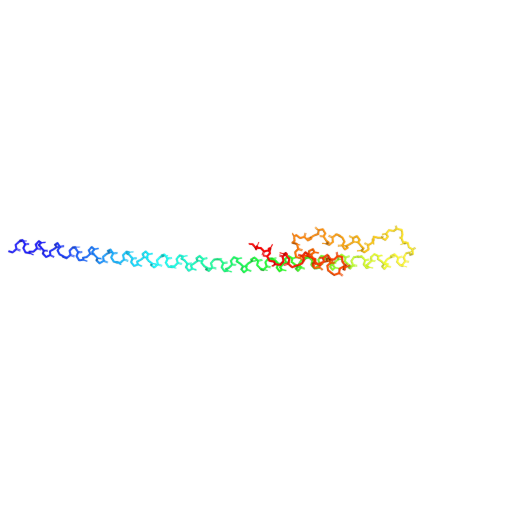1 ILE A CA 1
ATOM 711 C C . ILE A 1 91 ? 13.955 -7.945 -21.749 1.00 76.19 91 ILE A C 1
ATOM 713 O O . ILE A 1 91 ? 13.240 -7.611 -20.809 1.00 76.19 91 ILE A O 1
ATOM 717 N N . LYS A 1 92 ? 14.489 -9.172 -21.833 1.00 76.88 92 LYS A N 1
ATOM 718 C CA . LYS A 1 92 ? 14.325 -10.205 -20.809 1.00 76.88 92 LYS A CA 1
ATOM 719 C C . LYS A 1 92 ? 14.885 -9.761 -19.455 1.00 76.88 92 LYS A C 1
ATOM 721 O O . LYS A 1 92 ? 14.245 -10.004 -18.439 1.00 76.88 92 LYS A O 1
ATOM 726 N N . ASP A 1 93 ? 16.021 -9.067 -19.442 1.00 79.44 93 ASP A N 1
ATOM 727 C CA . ASP A 1 93 ? 16.640 -8.580 -18.205 1.00 79.44 93 ASP A CA 1
ATOM 728 C C . ASP A 1 93 ? 15.803 -7.456 -17.579 1.00 79.44 93 ASP A C 1
ATOM 730 O O . ASP A 1 93 ? 15.683 -7.366 -16.359 1.00 79.44 93 ASP A O 1
ATOM 734 N N . HIS A 1 94 ? 15.153 -6.633 -18.408 1.00 76.62 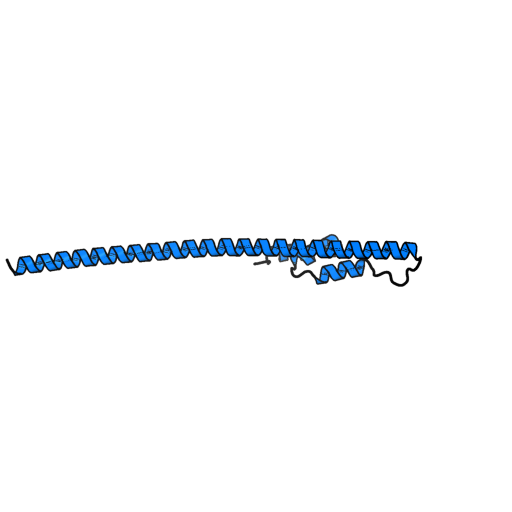94 HIS A N 1
ATOM 735 C CA . HIS A 1 94 ? 14.236 -5.591 -17.942 1.00 76.62 94 HIS A CA 1
ATOM 736 C C . HIS A 1 94 ? 12.968 -6.193 -17.323 1.00 76.62 94 HIS A C 1
ATOM 738 O O . HIS A 1 94 ? 12.526 -5.738 -16.270 1.00 76.62 94 HIS A O 1
ATOM 744 N N . ILE A 1 95 ? 12.414 -7.236 -17.945 1.00 78.69 95 ILE A N 1
ATOM 745 C CA . ILE A 1 95 ? 11.257 -7.980 -17.428 1.00 78.69 95 ILE A CA 1
ATOM 746 C C . ILE A 1 95 ? 11.605 -8.672 -16.099 1.00 78.69 95 ILE A C 1
ATOM 748 O O . ILE A 1 95 ? 10.830 -8.600 -15.147 1.00 78.69 95 ILE A O 1
ATOM 752 N N . GLU A 1 96 ? 12.794 -9.266 -15.984 1.00 80.06 96 GLU A N 1
ATOM 753 C CA . GLU A 1 96 ? 13.255 -9.890 -14.737 1.00 80.06 96 GLU A CA 1
ATOM 754 C C . GLU A 1 96 ? 13.456 -8.859 -13.614 1.00 80.06 96 GLU A C 1
ATOM 756 O O . GLU A 1 96 ? 13.086 -9.091 -12.466 1.00 80.06 96 GLU A O 1
ATOM 761 N N . GLN A 1 97 ? 13.971 -7.670 -13.931 1.00 79.50 97 GLN A N 1
ATOM 762 C CA . GLN A 1 97 ? 14.086 -6.590 -12.947 1.00 79.50 97 GLN A CA 1
ATOM 763 C C . GLN A 1 97 ? 12.722 -6.066 -12.476 1.00 79.50 97 GLN A C 1
ATOM 765 O O . GLN A 1 97 ? 12.583 -5.703 -11.309 1.00 79.50 97 GLN A O 1
ATOM 770 N N . ILE A 1 98 ? 11.705 -6.048 -13.346 1.00 79.19 98 ILE A N 1
ATOM 771 C CA . ILE A 1 98 ? 10.323 -5.743 -12.941 1.00 79.19 98 ILE A CA 1
ATOM 772 C C . ILE A 1 98 ? 9.812 -6.833 -11.987 1.00 79.19 98 ILE A C 1
ATOM 774 O O . ILE A 1 98 ? 9.217 -6.511 -10.958 1.00 79.19 98 ILE A O 1
ATOM 778 N N . TYR A 1 99 ? 10.118 -8.103 -12.273 1.00 80.50 99 TYR A N 1
ATOM 779 C CA . TYR A 1 99 ? 9.762 -9.234 -11.415 1.00 80.50 99 TYR A CA 1
ATOM 780 C C . TYR A 1 99 ? 10.395 -9.182 -10.016 1.00 80.50 99 TYR A C 1
ATOM 782 O O . TYR A 1 99 ? 9.753 -9.533 -9.021 1.00 80.50 99 TYR A O 1
ATOM 790 N N . GLN A 1 100 ? 11.637 -8.706 -9.911 1.00 81.31 100 GLN A N 1
ATOM 791 C CA . GLN A 1 100 ? 12.315 -8.503 -8.624 1.00 81.31 100 GLN A CA 1
ATOM 792 C C . GLN A 1 100 ? 11.646 -7.427 -7.758 1.00 81.31 100 GLN A C 1
ATOM 794 O O . GLN A 1 100 ? 11.757 -7.483 -6.536 1.00 81.31 100 GLN A O 1
ATOM 799 N N . GLY A 1 101 ? 10.930 -6.483 -8.373 1.00 75.12 101 GLY A N 1
ATOM 800 C CA . GLY A 1 101 ? 10.192 -5.433 -7.674 1.00 75.12 101 GLY A CA 1
ATOM 801 C C . GLY A 1 101 ? 8.831 -5.862 -7.118 1.00 75.12 101 GLY A C 1
ATOM 802 O O . GLY A 1 101 ? 8.207 -5.074 -6.413 1.00 75.12 101 GLY A O 1
ATOM 803 N N . TYR A 1 102 ? 8.342 -7.069 -7.423 1.00 77.25 102 TYR A N 1
ATOM 804 C CA . TYR A 1 102 ? 7.086 -7.560 -6.850 1.00 77.25 102 TYR A CA 1
ATOM 805 C C . TYR A 1 102 ? 7.258 -7.944 -5.385 1.00 77.25 102 TYR A C 1
ATOM 807 O O . TYR A 1 102 ? 8.173 -8.683 -5.021 1.00 77.25 102 TYR A O 1
ATOM 815 N N . VAL A 1 103 ? 6.337 -7.484 -4.548 1.00 72.19 103 VAL A N 1
ATOM 816 C CA . VAL A 1 103 ? 6.327 -7.804 -3.114 1.00 72.19 103 VAL A CA 1
ATOM 817 C C . VAL A 1 103 ? 5.271 -8.868 -2.808 1.00 72.19 103 VAL A C 1
ATOM 819 O O . VAL A 1 103 ? 5.464 -9.656 -1.889 1.00 72.19 103 VAL A O 1
ATOM 822 N N . MET A 1 104 ? 4.214 -8.953 -3.625 1.00 72.12 104 MET A N 1
ATOM 823 C CA . MET A 1 104 ? 3.078 -9.854 -3.411 1.00 72.12 104 MET A CA 1
ATOM 824 C C . MET A 1 104 ? 3.118 -11.075 -4.336 1.00 72.12 104 MET A C 1
ATOM 826 O O . MET A 1 104 ? 3.517 -10.970 -5.503 1.00 72.12 104 MET A O 1
ATOM 830 N N . ASP A 1 105 ? 2.624 -12.212 -3.848 1.00 75.00 105 ASP A N 1
ATOM 831 C CA . ASP A 1 105 ? 2.519 -13.450 -4.628 1.00 75.00 105 ASP A CA 1
ATOM 832 C C . ASP A 1 105 ? 1.515 -13.299 -5.774 1.00 75.00 105 ASP A C 1
ATOM 834 O O . ASP A 1 105 ? 1.809 -13.707 -6.900 1.00 75.00 105 ASP A O 1
ATOM 838 N N . HIS A 1 106 ? 0.403 -12.587 -5.552 1.00 76.81 106 HIS A N 1
ATOM 839 C CA . HIS A 1 106 ? -0.542 -12.260 -6.622 1.00 76.81 106 HIS A CA 1
ATOM 840 C C . HIS A 1 106 ? 0.123 -11.584 -7.837 1.00 76.81 106 HIS A C 1
ATOM 842 O O . HIS A 1 106 ? -0.152 -11.934 -8.986 1.00 76.81 106 HIS A O 1
ATOM 848 N N . GLN A 1 107 ? 1.036 -10.636 -7.605 1.00 74.88 107 GLN A N 1
ATOM 849 C CA . GLN A 1 107 ? 1.730 -9.933 -8.689 1.00 74.88 107 GLN A CA 1
ATOM 850 C C . GLN A 1 107 ? 2.651 -10.875 -9.475 1.00 74.88 107 GLN A C 1
ATOM 852 O O . GLN A 1 107 ? 2.719 -10.811 -10.705 1.00 74.88 107 GLN A O 1
ATOM 857 N N . ARG A 1 108 ? 3.336 -11.779 -8.765 1.00 82.69 108 ARG A N 1
ATOM 858 C CA . ARG A 1 108 ? 4.215 -12.792 -9.360 1.00 82.69 108 ARG A CA 1
ATOM 859 C C . ARG A 1 108 ? 3.421 -13.792 -10.196 1.00 82.69 108 ARG A C 1
ATOM 861 O O . ARG A 1 108 ? 3.860 -14.129 -11.294 1.00 82.69 108 ARG A O 1
ATOM 868 N N . ASP A 1 109 ? 2.244 -14.196 -9.730 1.00 79.88 109 ASP A N 1
ATOM 869 C CA . ASP A 1 109 ? 1.347 -15.109 -10.440 1.00 79.88 109 ASP A CA 1
ATOM 870 C C . ASP A 1 109 ? 0.769 -14.485 -11.715 1.00 79.88 109 ASP A C 1
ATOM 872 O O . ASP A 1 109 ? 0.785 -15.117 -12.777 1.00 79.88 109 ASP A O 1
ATOM 876 N N . VAL A 1 110 ? 0.307 -13.231 -11.653 1.00 79.94 110 VAL A N 1
ATOM 877 C CA . VAL A 1 110 ? -0.160 -12.494 -12.841 1.00 79.94 110 VAL A CA 1
ATOM 878 C C . VAL A 1 110 ? 0.970 -12.363 -13.861 1.00 79.94 110 VAL A C 1
ATOM 880 O O . VAL A 1 110 ? 0.766 -12.622 -15.048 1.00 79.94 110 VAL A O 1
ATOM 883 N N . HIS A 1 111 ? 2.180 -12.033 -13.407 1.00 82.88 111 HIS A N 1
ATOM 884 C CA . HIS A 1 111 ? 3.352 -11.927 -14.269 1.00 82.88 111 HIS A CA 1
ATOM 885 C C . HIS A 1 111 ? 3.738 -13.269 -14.911 1.00 82.88 111 HIS A C 1
ATOM 887 O O . HIS A 1 111 ? 3.955 -13.336 -16.121 1.00 82.88 111 HIS A O 1
ATOM 893 N N . ALA A 1 112 ? 3.770 -14.355 -14.133 1.00 82.44 112 ALA A N 1
ATOM 894 C CA . ALA A 1 112 ? 4.036 -15.697 -14.645 1.00 82.44 112 ALA A CA 1
ATOM 895 C C . ALA A 1 112 ? 2.962 -16.146 -15.649 1.00 82.44 112 ALA A C 1
ATOM 897 O O . ALA A 1 112 ? 3.270 -16.767 -16.664 1.00 82.44 112 ALA A O 1
ATOM 898 N N . THR A 1 113 ? 1.701 -15.783 -15.410 1.00 83.50 113 THR A N 1
ATOM 899 C CA . THR A 1 113 ? 0.598 -16.070 -16.335 1.00 83.50 113 THR A CA 1
ATOM 900 C C . THR A 1 113 ? 0.764 -15.299 -17.643 1.00 83.50 113 THR A C 1
ATOM 902 O O . THR A 1 113 ? 0.644 -15.887 -18.715 1.00 83.50 113 THR A O 1
ATOM 905 N N . ALA A 1 114 ? 1.118 -14.012 -17.575 1.00 80.81 114 ALA A N 1
ATOM 906 C CA . ALA A 1 114 ? 1.362 -13.176 -18.750 1.00 80.81 114 ALA A CA 1
ATOM 907 C C . ALA A 1 114 ? 2.556 -13.662 -19.596 1.00 80.81 114 ALA A C 1
ATOM 909 O O . ALA A 1 114 ? 2.533 -13.549 -20.819 1.00 80.81 114 ALA A O 1
ATOM 910 N N . LEU A 1 115 ? 3.577 -14.242 -18.957 1.00 82.75 115 LEU A N 1
ATOM 911 C CA . LEU A 1 115 ? 4.729 -14.864 -19.622 1.00 82.75 115 LEU A CA 1
ATOM 912 C C . LEU A 1 115 ? 4.475 -16.307 -20.086 1.00 82.75 115 LEU A C 1
ATOM 914 O O . LEU A 1 115 ? 5.354 -16.904 -20.707 1.00 82.75 115 LEU A O 1
ATOM 918 N N . GLY A 1 116 ? 3.308 -16.885 -19.780 1.00 79.38 116 GLY A N 1
ATOM 919 C CA . GLY A 1 116 ? 3.000 -18.286 -20.073 1.00 79.38 116 GLY A CA 1
ATOM 920 C C . GLY A 1 116 ? 3.832 -19.288 -19.263 1.00 79.38 116 GLY A C 1
ATOM 921 O O . GLY A 1 116 ? 3.943 -20.448 -19.651 1.00 79.38 116 GLY A O 1
ATOM 922 N N . THR A 1 117 ? 4.433 -18.856 -18.151 1.00 73.75 117 THR A N 1
ATOM 923 C CA . THR A 1 117 ? 5.266 -19.676 -17.256 1.00 73.75 117 THR A CA 1
ATOM 924 C C . THR A 1 117 ? 4.519 -20.159 -16.010 1.00 73.75 117 THR A C 1
ATOM 926 O O . THR A 1 117 ? 5.084 -20.901 -15.204 1.00 73.75 117 THR A O 1
ATOM 929 N N . ALA A 1 118 ? 3.250 -19.770 -15.841 1.00 62.53 118 ALA A N 1
ATOM 930 C CA . ALA A 1 118 ? 2.426 -20.173 -14.707 1.00 62.53 118 ALA A CA 1
ATOM 931 C C . ALA A 1 118 ? 2.184 -21.693 -14.664 1.00 62.53 118 ALA A C 1
ATOM 933 O O . ALA A 1 118 ? 1.773 -22.312 -15.647 1.00 62.53 118 ALA A O 1
ATOM 934 N N . HIS A 1 119 ? 2.394 -22.289 -13.486 1.00 56.69 119 HIS A N 1
ATOM 935 C CA . HIS A 1 119 ? 1.995 -23.665 -13.196 1.00 56.69 119 HIS A CA 1
ATOM 936 C C . HIS A 1 119 ? 0.523 -23.676 -12.738 1.00 56.69 119 HIS A C 1
ATOM 938 O O . HIS A 1 119 ? 0.196 -22.973 -11.777 1.00 56.69 119 HIS A O 1
ATOM 944 N N . PRO A 1 120 ? -0.367 -24.459 -13.375 1.00 52.50 120 PRO A N 1
ATOM 945 C CA . PRO A 1 120 ? -1.818 -24.342 -13.196 1.00 52.50 120 PRO A CA 1
ATOM 946 C C . PRO A 1 120 ? -2.335 -24.644 -11.777 1.00 52.50 120 PRO A C 1
ATOM 948 O O . PRO A 1 120 ? -3.460 -24.272 -11.459 1.00 52.50 120 PRO A O 1
ATOM 951 N N . GLU A 1 121 ? -1.537 -25.255 -10.895 1.00 53.50 121 GLU A N 1
ATOM 952 C CA . GLU A 1 121 ? -1.977 -25.608 -9.535 1.00 53.50 121 GLU A CA 1
ATOM 953 C C . GLU A 1 121 ? -1.795 -24.505 -8.472 1.00 53.50 121 GLU A C 1
ATOM 955 O O . GLU A 1 121 ? -2.412 -24.586 -7.411 1.00 53.50 121 GLU A O 1
ATOM 960 N N . ARG A 1 122 ? -1.000 -23.449 -8.718 1.00 51.34 122 ARG A N 1
ATOM 961 C CA . ARG A 1 122 ? -0.717 -22.413 -7.694 1.00 51.34 122 ARG A CA 1
ATOM 962 C C . ARG A 1 122 ? -1.785 -21.319 -7.583 1.00 51.34 122 ARG A C 1
ATOM 964 O O . ARG A 1 122 ? -2.113 -20.903 -6.472 1.00 51.34 122 ARG A O 1
ATOM 971 N N . GLY A 1 123 ? -2.390 -20.919 -8.703 1.00 49.19 123 GLY A N 1
ATOM 972 C CA . GLY A 1 123 ? -3.301 -19.766 -8.756 1.00 49.19 123 GLY A CA 1
ATOM 973 C C . GLY A 1 123 ? -4.625 -19.935 -7.993 1.00 49.19 123 GLY A C 1
ATOM 974 O O . GLY A 1 123 ? -5.230 -18.944 -7.594 1.00 49.19 123 GLY A O 1
ATOM 975 N N . ALA A 1 124 ? -5.075 -21.171 -7.741 1.00 49.00 124 ALA A N 1
ATOM 976 C CA . ALA A 1 124 ? -6.317 -21.436 -7.003 1.00 49.00 124 ALA A CA 1
ATOM 977 C C . ALA A 1 124 ? -6.126 -21.485 -5.474 1.00 49.00 124 ALA A C 1
ATOM 979 O O . ALA A 1 124 ? -7.073 -21.245 -4.724 1.00 49.00 124 ALA A O 1
ATOM 980 N N . ALA A 1 125 ? -4.913 -21.794 -5.003 1.00 47.09 125 ALA A N 1
ATOM 981 C CA . ALA A 1 125 ? -4.607 -21.907 -3.577 1.00 47.09 125 ALA A CA 1
ATOM 982 C C . ALA A 1 125 ? -4.227 -20.553 -2.949 1.00 47.09 125 ALA A C 1
ATOM 984 O O . ALA A 1 125 ? -4.573 -20.305 -1.796 1.00 47.09 125 ALA A O 1
ATOM 985 N N . LEU A 1 126 ? -3.580 -19.662 -3.713 1.00 48.56 126 LEU A N 1
ATOM 986 C CA . LEU A 1 126 ? -3.098 -18.356 -3.240 1.00 48.56 126 LEU A CA 1
ATOM 987 C C . LEU A 1 126 ? -4.190 -17.274 -3.179 1.00 48.56 126 LEU A C 1
ATOM 989 O O . LEU A 1 126 ? -4.192 -16.484 -2.243 1.00 48.56 126 LEU A O 1
ATOM 993 N N . GLN A 1 127 ? -5.206 -17.303 -4.057 1.00 48.78 127 GLN A N 1
ATOM 994 C CA . GLN A 1 127 ? -6.363 -16.383 -3.966 1.00 48.78 127 GLN A CA 1
ATOM 995 C C . GLN A 1 127 ? -7.136 -16.496 -2.640 1.00 48.78 127 GLN A C 1
ATOM 997 O O . GLN A 1 127 ? -7.895 -15.598 -2.282 1.00 48.78 127 GLN A O 1
ATOM 1002 N N . LYS A 1 128 ? -6.973 -17.612 -1.919 1.00 47.50 128 LYS A N 1
ATOM 1003 C CA . LYS A 1 128 ? -7.648 -17.882 -0.644 1.00 47.50 128 LYS A CA 1
ATOM 1004 C C . LYS A 1 128 ? -6.811 -17.505 0.583 1.00 47.50 128 LYS A C 1
ATOM 1006 O O . LYS A 1 128 ? -7.343 -17.549 1.688 1.00 47.50 128 LYS A O 1
ATOM 1011 N N . ILE A 1 129 ? -5.530 -17.176 0.398 1.00 47.91 129 ILE A N 1
ATOM 1012 C CA . ILE A 1 129 ? -4.556 -16.926 1.469 1.00 47.91 129 ILE A CA 1
ATOM 1013 C C . ILE A 1 129 ? -3.752 -15.656 1.148 1.00 47.91 129 ILE A C 1
ATOM 1015 O O . ILE A 1 129 ? -2.535 -15.638 1.230 1.00 47.91 129 ILE A O 1
ATOM 1019 N N . GLU A 1 130 ? -4.423 -14.5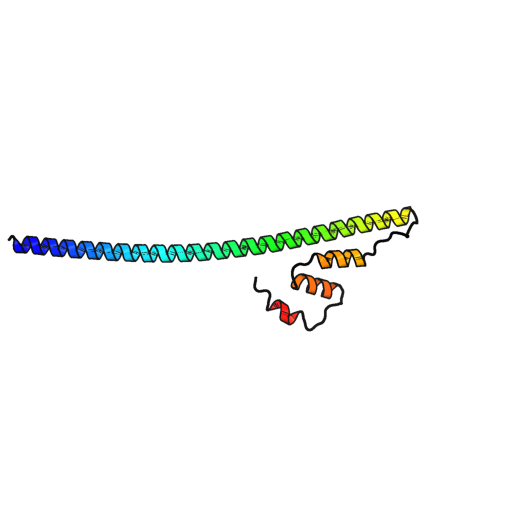68 0.793 1.00 48.47 130 GLU A N 1
ATOM 1020 C CA . GLU A 1 130 ? -3.883 -13.238 1.081 1.00 48.47 130 GLU A CA 1
ATOM 1021 C C . GLU A 1 130 ? -4.830 -12.622 2.109 1.00 48.47 130 GLU A C 1
ATOM 1023 O O . GLU A 1 130 ? -5.777 -11.902 1.798 1.00 48.47 130 GLU A O 1
ATOM 1028 N N . LEU A 1 131 ? -4.642 -13.051 3.361 1.00 47.69 131 LEU A N 1
ATOM 1029 C CA . LEU A 1 131 ? -5.170 -12.320 4.501 1.00 47.69 131 LEU A CA 1
ATOM 1030 C C . LEU A 1 131 ? -4.306 -11.059 4.601 1.00 47.69 131 LEU A C 1
ATOM 1032 O O . LEU A 1 131 ? -3.103 -11.170 4.846 1.00 47.69 131 LEU A O 1
ATOM 1036 N N . PHE A 1 132 ? -4.917 -9.912 4.312 1.00 51.34 132 PHE A N 1
ATOM 1037 C CA . PHE A 1 132 ? -4.335 -8.591 4.543 1.00 51.34 132 PHE A CA 1
ATOM 1038 C C . PHE A 1 132 ? -3.854 -8.427 5.987 1.00 51.34 132 PHE A C 1
ATOM 1040 O O . PHE A 1 132 ? -4.547 -8.935 6.903 1.00 51.34 132 PHE A O 1
#

Solvent-accessible surface area (backbone atoms only — not comparable to full-atom values): 7600 Å² total; per-residue (Å²): 110,72,68,60,52,51,50,53,50,52,52,52,52,52,52,50,51,52,53,47,52,55,49,52,51,51,49,52,53,49,50,51,52,50,52,51,53,51,51,52,54,49,51,56,51,51,52,52,50,50,55,50,50,54,51,50,54,53,52,53,51,51,50,53,51,51,54,50,50,52,53,50,51,52,50,52,54,49,28,67,72,70,71,52,69,90,80,70,76,52,70,65,58,55,53,50,54,55,58,69,68,53,87,50,68,69,57,51,49,52,51,28,48,76,71,70,67,54,61,86,76,55,69,73,60,48,78,77,64,71,79,127

Sequence (132 aa):
MLLENFSKHLDSMGGNYNALMKRDEKMLAHLSSTSHTLSAMFMDVLASIQFQDVTRQQVEQVQNALTRLDAHMGQMVEMMRSRDFSNAASIKDHIEQIYQGYVMDHQRDVHATALGTAHPERGAALQKIELF

pLDDT: mean 80.94, std 12.65, range [47.09, 95.44]

Secondary structure (DSSP, 8-state):
-HHHHHHHHHHHHHHHHHHHHHHHHHHHHHHHHHHHHHHHHHHHHHHHHHHHHHHHHHHHHHHHHHHHHHHHHHHHHHHHHHT--TT---HHHHHHHHHHT--SHHHHHHHHHHTT---TTTHHHHTT----

Foldseek 3Di:
DVVVVVVVVVVVVVVVVVVVVVVVVVVVVVVVVVVVVVVVVVVVVVVVVVVVVVVVLVVVLVVVLVVLVVVLVVVVVVCVVVVPPPPNDDVVVSLVVSLVSDPDPVVNQVSCVVVVNHDVPPPVVVVVPPPD

Radius of gyration: 34.19 Å; Cα contacts (8 Å, |Δi|>4): 24; chains: 1; bounding box: 70×40×100 Å